Protein AF-A0A165MJV9-F1 (afdb_monomer)

Radius of gyration: 18.95 Å; Cα contacts (8 Å, |Δi|>4): 229; chains: 1; bounding box: 48×36×50 Å

pLDDT: mean 90.48, std 9.68, range [48.72, 97.5]

Secondary structure (DSSP, 8-state):
---GGGG-TTTS-GGGB--HHHHHHHHHHHHTTTT---HHHHHHHHHHHHHHHTT-EEPGGGSTT---TTTTS-B-GGG-GGGPPPSSTTEEEEE-TTS-EEEEEEEESSTTTTTHHHHHHHHTSHHHHT-TT--PPP--EEE--SS--SEEEEEEE--S-SSSS-----

Organism: NCBI:txid1314781

Foldseek 3Di:
DAQPCQPVCVLFPPVQFDDPVQLVVVVVCVVVCVQPADPLLQVQLVCQVVCVVVQWHFFLLSHPPRDQSCVNHRGHSVQPPSSDYDPDSQWGWTAGPVRFIKIKGKQFQDPVRVCVVVVLCVCQDPVNVPPPVRPDFHFDDKDADPPRNGTIITITGDPDDPDPHPPPGD

Structure (mmCIF, N/CA/C/O backbone):
data_AF-A0A165MJV9-F1
#
_entry.id   AF-A0A165MJV9-F1
#
loop_
_atom_site.group_PDB
_atom_site.id
_atom_site.type_symbol
_atom_site.label_atom_id
_atom_site.label_alt_id
_atom_site.label_comp_id
_atom_site.label_asym_id
_atom_site.label_entity_id
_atom_site.label_seq_id
_atom_site.pdbx_PDB_ins_code
_atom_site.Cartn_x
_atom_site.Cartn_y
_atom_site.Cartn_z
_atom_site.occupancy
_atom_site.B_iso_or_equiv
_atom_site.auth_seq_id
_atom_site.auth_comp_id
_atom_site.auth_asym_id
_atom_site.auth_atom_id
_atom_site.pdbx_PDB_model_num
ATOM 1 N N . MET A 1 1 ? -26.723 3.716 10.688 1.00 56.88 1 MET A N 1
ATOM 2 C CA . MET A 1 1 ? -26.867 2.252 10.503 1.00 56.88 1 MET A CA 1
ATOM 3 C C . MET A 1 1 ? -25.895 1.565 11.444 1.00 56.88 1 MET A C 1
ATOM 5 O O . MET A 1 1 ? -24.805 2.092 11.619 1.00 56.88 1 MET A O 1
ATOM 9 N N . ALA A 1 2 ? -26.281 0.454 12.075 1.00 77.75 2 ALA A N 1
ATOM 10 C CA . ALA A 1 2 ? -25.365 -0.312 12.922 1.00 77.75 2 ALA A CA 1
ATOM 11 C C . ALA A 1 2 ? -24.244 -0.936 12.067 1.00 77.75 2 ALA A C 1
ATOM 13 O O . ALA A 1 2 ? -24.510 -1.390 10.952 1.00 77.75 2 ALA A O 1
ATOM 14 N N . ASN A 1 3 ? -23.002 -0.940 12.562 1.00 86.38 3 ASN A N 1
ATOM 15 C CA . ASN A 1 3 ? -21.867 -1.521 11.843 1.00 86.38 3 ASN A CA 1
ATOM 16 C C . ASN A 1 3 ? -22.031 -3.049 11.762 1.00 86.38 3 ASN A C 1
ATOM 18 O O . ASN A 1 3 ? -22.128 -3.729 12.784 1.00 86.38 3 ASN A O 1
ATOM 22 N N . SER A 1 4 ? -22.051 -3.601 10.546 1.00 88.25 4 SER A N 1
ATOM 23 C CA . SER A 1 4 ? -22.315 -5.028 10.308 1.00 88.25 4 SER A CA 1
ATOM 24 C C . SER A 1 4 ? -21.280 -5.963 10.944 1.00 88.25 4 SER A C 1
ATOM 26 O O . SER A 1 4 ? -21.593 -7.120 11.221 1.00 88.25 4 SER A O 1
ATOM 28 N N . ARG A 1 5 ? -20.063 -5.473 11.223 1.00 90.25 5 ARG A N 1
ATOM 29 C CA . ARG A 1 5 ? -18.987 -6.255 11.854 1.00 90.25 5 ARG A CA 1
ATOM 30 C C . ARG A 1 5 ? -19.238 -6.531 13.335 1.00 90.25 5 ARG A C 1
ATOM 32 O O . ARG A 1 5 ? -18.675 -7.489 13.868 1.00 90.25 5 ARG A O 1
ATOM 39 N N . GLN A 1 6 ? -20.114 -5.760 13.990 1.00 92.38 6 GLN A N 1
ATOM 40 C CA . GLN A 1 6 ? -20.368 -5.900 15.425 1.00 92.38 6 GLN A CA 1
ATOM 41 C C . GLN A 1 6 ? -20.801 -7.320 15.810 1.00 92.38 6 GLN A C 1
ATOM 43 O O . GLN A 1 6 ? -20.446 -7.790 16.883 1.00 92.38 6 GLN A O 1
ATOM 48 N N . HIS A 1 7 ? -21.488 -8.044 14.926 1.00 93.19 7 HIS A N 1
ATOM 49 C CA . HIS A 1 7 ? -21.947 -9.410 15.197 1.00 93.19 7 HIS A CA 1
ATOM 50 C C . HIS A 1 7 ? -21.118 -10.504 14.501 1.00 93.19 7 HIS A C 1
ATOM 52 O O . HIS A 1 7 ? -21.441 -11.686 14.621 1.00 93.19 7 HIS A O 1
ATOM 58 N N . ASP A 1 8 ? -20.025 -10.153 13.813 1.00 92.44 8 ASP A N 1
ATOM 59 C CA . ASP A 1 8 ? -19.134 -11.119 13.161 1.00 92.44 8 ASP A CA 1
ATOM 60 C C . ASP A 1 8 ? -18.144 -11.732 14.168 1.00 92.44 8 ASP A C 1
ATOM 62 O O . ASP A 1 8 ? -16.950 -11.429 14.190 1.00 92.44 8 ASP A O 1
ATOM 66 N N . TYR A 1 9 ? -18.647 -12.607 15.040 1.00 92.88 9 TYR A N 1
ATOM 67 C CA . TYR A 1 9 ? -17.827 -13.334 16.019 1.00 92.88 9 TYR A CA 1
ATOM 68 C C . TYR A 1 9 ? -16.973 -14.445 15.405 1.00 92.88 9 TYR A C 1
ATOM 70 O O . TYR A 1 9 ? -16.063 -14.950 16.062 1.00 92.88 9 TYR A O 1
ATOM 78 N N . ARG A 1 10 ? -17.250 -14.835 14.154 1.00 91.88 10 ARG A N 1
ATOM 79 C CA . ARG A 1 10 ? -16.417 -15.800 13.430 1.00 91.88 10 ARG A CA 1
ATOM 80 C C . ARG A 1 10 ? -15.091 -15.160 13.042 1.00 91.88 10 ARG A C 1
ATOM 82 O O . ARG A 1 10 ? -14.052 -15.804 13.158 1.00 91.88 10 ARG A O 1
ATOM 89 N N . ARG A 1 11 ? -15.135 -13.914 12.571 1.00 87.75 11 ARG A N 1
ATOM 90 C CA . ARG A 1 11 ? -13.943 -13.153 12.203 1.00 87.75 11 ARG A CA 1
ATOM 91 C C . ARG A 1 11 ? -13.304 -12.448 13.393 1.00 87.75 11 ARG A C 1
ATOM 93 O O . ARG A 1 11 ? -12.083 -12.457 13.497 1.00 87.75 11 ARG A O 1
ATOM 100 N N . TYR A 1 12 ? -14.124 -11.880 14.272 1.00 91.56 12 TYR A N 1
ATOM 101 C CA . TYR A 1 12 ? -13.703 -11.112 15.441 1.00 91.56 12 TYR A CA 1
ATOM 102 C C . TYR A 1 12 ? -14.254 -11.772 16.713 1.00 91.56 12 TYR A C 1
ATOM 104 O O . TYR A 1 12 ? -15.288 -11.346 17.241 1.00 91.56 12 TYR A O 1
ATOM 112 N N . PRO A 1 13 ? -13.634 -12.871 17.178 1.00 94.19 13 PRO A N 1
ATOM 113 C CA . PRO A 1 13 ? -14.055 -13.593 18.377 1.00 94.19 13 PRO A CA 1
ATOM 114 C C . PRO A 1 13 ? -13.988 -12.723 19.638 1.00 94.19 13 PRO A C 1
ATOM 116 O O . PRO A 1 13 ? -13.369 -11.664 19.658 1.00 94.19 13 PRO A O 1
ATOM 119 N N . LYS A 1 14 ? -14.608 -13.196 20.726 1.00 95.12 14 LYS A N 1
ATOM 120 C CA . LYS A 1 14 ? -14.764 -12.431 21.978 1.00 95.12 14 LYS A CA 1
ATOM 121 C C . LYS A 1 14 ? -13.458 -11.872 22.556 1.00 95.12 14 LYS A C 1
ATOM 123 O O . LYS A 1 14 ? -13.486 -10.805 23.143 1.00 95.12 14 LYS A O 1
ATOM 128 N N . TRP A 1 15 ? -12.334 -12.566 22.387 1.00 94.50 15 TRP A N 1
ATOM 129 C CA . TRP A 1 15 ? -11.036 -12.122 22.907 1.00 94.50 15 TRP A CA 1
ATOM 130 C C . TRP A 1 15 ? -10.426 -10.943 22.130 1.00 94.50 15 TRP A C 1
ATOM 132 O O . TRP A 1 15 ? -9.499 -10.317 22.625 1.00 94.50 15 TRP A O 1
ATOM 142 N N . MET A 1 16 ? -10.940 -10.627 20.935 1.00 94.75 16 MET A N 1
ATOM 143 C CA . MET A 1 16 ? -10.549 -9.446 20.155 1.00 94.75 16 MET A CA 1
ATOM 144 C C . MET A 1 16 ? -11.370 -8.197 20.507 1.00 94.75 16 MET A C 1
ATOM 146 O O . MET A 1 16 ? -11.240 -7.173 19.838 1.00 94.75 16 MET A O 1
ATOM 150 N N . ARG A 1 17 ? -12.272 -8.286 21.489 1.00 95.75 17 ARG A N 1
ATOM 151 C CA . ARG A 1 17 ? -13.251 -7.243 21.805 1.00 95.75 17 ARG A CA 1
ATOM 152 C C . ARG A 1 17 ? -13.008 -6.668 23.194 1.00 95.75 17 ARG A C 1
ATOM 154 O O . ARG A 1 17 ? -12.520 -7.373 24.074 1.00 95.75 17 ARG A O 1
ATOM 161 N N . GLY A 1 18 ? -13.333 -5.392 23.357 1.00 95.62 18 GLY A N 1
ATOM 162 C CA . GLY A 1 18 ? -13.119 -4.633 24.587 1.00 95.62 18 GLY A CA 1
ATOM 163 C C . GLY A 1 18 ? -14.377 -4.478 25.425 1.00 95.62 18 GLY A C 1
ATOM 164 O O . GLY A 1 18 ? -15.499 -4.690 24.959 1.00 95.62 18 GLY A O 1
ATOM 165 N N . ILE A 1 19 ? -14.186 -4.071 26.676 1.00 96.25 19 ILE A N 1
ATOM 166 C CA . ILE A 1 19 ? -15.284 -3.576 27.509 1.00 96.25 19 ILE A CA 1
ATOM 167 C C . ILE A 1 19 ? -15.627 -2.130 27.126 1.00 96.25 19 ILE A C 1
ATOM 169 O O . ILE A 1 19 ? -14.898 -1.474 26.389 1.00 96.25 19 ILE A O 1
ATOM 173 N N . GLN A 1 20 ? -16.724 -1.590 27.662 1.00 94.56 20 GLN A N 1
ATOM 174 C CA . GLN A 1 20 ? -17.187 -0.233 27.336 1.00 94.56 20 GLN A CA 1
ATOM 175 C C . GLN A 1 20 ? -16.119 0.855 27.555 1.00 94.56 20 GLN A C 1
ATOM 177 O O . GLN A 1 20 ? -16.061 1.812 26.787 1.00 94.56 20 GLN A O 1
ATOM 182 N N . ALA A 1 21 ? -15.269 0.703 28.576 1.00 96.31 21 ALA A N 1
ATOM 183 C CA . ALA A 1 21 ? -14.161 1.621 28.829 1.00 96.31 21 ALA A 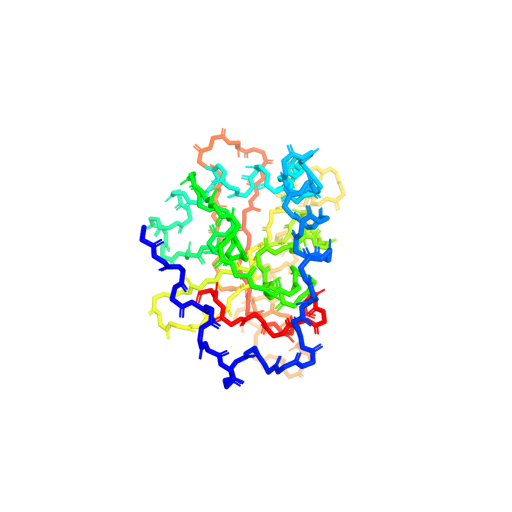CA 1
ATOM 184 C C . ALA A 1 21 ? -13.103 1.582 27.711 1.00 96.31 21 ALA A C 1
ATOM 186 O O . ALA A 1 21 ? -12.650 2.638 27.279 1.00 96.31 21 ALA A O 1
ATOM 187 N N . ASP A 1 22 ? -12.768 0.390 27.204 1.00 96.81 22 ASP A N 1
ATOM 188 C CA . ASP A 1 22 ? -11.825 0.230 26.091 1.00 96.81 22 ASP A CA 1
ATOM 189 C C . ASP A 1 22 ? -12.389 0.853 24.811 1.00 96.81 22 ASP A C 1
ATOM 191 O O . ASP A 1 22 ? -11.696 1.594 24.123 1.00 96.81 22 ASP A O 1
ATOM 195 N N . VAL A 1 23 ? -13.675 0.613 24.522 1.00 96.31 23 VAL A N 1
ATOM 196 C CA . VAL A 1 23 ? -14.349 1.180 23.343 1.00 96.31 23 VAL A CA 1
ATOM 197 C C . VAL A 1 23 ? -14.341 2.705 23.389 1.00 96.31 23 VAL A C 1
ATOM 199 O O . VAL A 1 23 ? -13.999 3.345 22.398 1.00 96.31 23 VAL A O 1
ATOM 202 N N . ALA A 1 24 ? -14.655 3.296 24.546 1.00 95.88 24 ALA A N 1
ATOM 203 C CA . ALA A 1 24 ? -14.612 4.744 24.720 1.00 95.88 24 ALA A CA 1
ATOM 204 C C . ALA A 1 24 ? -13.196 5.313 24.521 1.00 95.88 24 ALA A C 1
ATOM 206 O O . ALA A 1 24 ? -13.053 6.386 23.932 1.00 95.88 24 ALA A O 1
ATOM 207 N N . ALA A 1 25 ? -12.161 4.593 24.970 1.00 96.56 25 ALA A N 1
ATOM 208 C CA . ALA A 1 25 ? -10.769 4.969 24.739 1.00 96.56 25 ALA A CA 1
ATOM 209 C C . ALA A 1 25 ? -10.409 4.909 23.246 1.00 96.56 25 ALA A C 1
ATOM 211 O O . ALA A 1 25 ? -9.920 5.893 22.704 1.00 96.56 25 ALA A O 1
ATOM 212 N N . TRP A 1 26 ? -10.745 3.824 22.541 1.00 96.62 26 TRP A N 1
ATOM 213 C CA . TRP A 1 26 ? -10.470 3.695 21.103 1.00 96.62 26 TRP A CA 1
ATOM 214 C C . TRP A 1 26 ? -11.213 4.727 20.255 1.00 96.62 26 TRP A C 1
ATOM 216 O O . TRP A 1 26 ? -10.680 5.224 19.261 1.00 96.62 26 TRP A O 1
ATOM 226 N N . GLU A 1 27 ? -12.448 5.070 20.625 1.00 95.00 27 GLU A N 1
ATOM 227 C CA . GLU A 1 27 ? -13.187 6.163 19.991 1.00 95.00 27 GLU A CA 1
ATOM 228 C C . GLU A 1 27 ? -12.501 7.512 20.213 1.00 95.00 27 GLU A C 1
ATOM 230 O O . GLU A 1 27 ? -12.471 8.337 19.298 1.00 95.00 27 GLU A O 1
ATOM 235 N N . GLN A 1 28 ? -11.950 7.738 21.407 1.00 96.06 28 GLN A N 1
ATOM 236 C CA . GLN A 1 28 ? -11.196 8.946 21.711 1.00 96.06 28 GLN A CA 1
ATOM 237 C C . GLN A 1 28 ? -9.889 9.002 20.913 1.00 96.06 28 GLN A C 1
ATOM 239 O O . GLN A 1 28 ? -9.683 9.979 20.203 1.00 96.06 28 GLN A O 1
ATOM 244 N N . ASP A 1 29 ? -9.098 7.927 20.897 1.00 96.25 29 ASP A N 1
ATOM 245 C CA . ASP A 1 29 ? -7.880 7.809 20.080 1.00 96.25 29 ASP A CA 1
ATOM 246 C C . ASP A 1 29 ? -8.171 8.060 18.590 1.00 96.25 29 ASP A C 1
ATOM 248 O O . ASP A 1 29 ? -7.419 8.728 17.878 1.00 96.25 29 ASP A O 1
ATOM 252 N N . THR A 1 30 ? -9.312 7.558 18.109 1.00 94.31 30 THR A N 1
ATOM 253 C CA . THR A 1 30 ? -9.773 7.792 16.735 1.00 94.31 30 THR A CA 1
ATOM 254 C C . THR A 1 30 ? -10.078 9.270 16.484 1.00 94.31 30 THR A C 1
ATOM 256 O O . THR A 1 30 ? -9.692 9.793 15.438 1.00 94.31 30 THR A O 1
ATOM 259 N N . ARG A 1 31 ? -10.739 9.958 17.426 1.00 94.69 31 ARG A N 1
ATOM 260 C CA . ARG A 1 31 ? -10.997 11.408 17.342 1.00 94.69 31 ARG A CA 1
ATOM 261 C C . ARG A 1 31 ? -9.714 12.231 17.415 1.00 94.69 31 ARG A C 1
ATOM 263 O O . ARG A 1 31 ? -9.617 13.240 16.724 1.00 94.69 31 ARG A O 1
ATOM 270 N N . ASP A 1 32 ? -8.743 11.772 18.195 1.00 96.19 32 ASP A N 1
ATOM 271 C CA . ASP A 1 32 ? -7.450 12.432 18.383 1.00 96.19 32 ASP A CA 1
ATOM 272 C C . ASP A 1 32 ? -6.481 12.180 17.214 1.00 96.19 32 ASP A C 1
ATOM 274 O O . ASP A 1 32 ? -5.389 12.743 17.171 1.00 96.19 32 ASP A O 1
ATOM 278 N N . GLY A 1 33 ? -6.888 11.375 16.226 1.00 92.75 33 GLY A N 1
ATOM 279 C CA . GLY A 1 33 ? -6.133 11.157 14.996 1.00 92.75 33 GLY A CA 1
ATOM 280 C C . GLY A 1 33 ? -5.026 10.111 15.112 1.00 92.75 33 GLY A C 1
ATOM 281 O O . GLY A 1 33 ? -4.207 10.019 14.202 1.00 92.75 33 GLY A O 1
ATOM 282 N N . VAL A 1 34 ? -5.023 9.281 16.163 1.00 93.38 34 VAL A N 1
ATOM 283 C CA . VAL A 1 34 ? -4.035 8.198 16.367 1.00 93.38 34 VAL A CA 1
ATOM 284 C C . VAL A 1 34 ? -3.957 7.256 15.161 1.00 93.38 34 VAL A C 1
ATOM 286 O O . VAL A 1 34 ? -2.889 6.758 14.823 1.00 93.38 34 VAL A O 1
ATOM 289 N N . TYR A 1 35 ? -5.087 7.043 14.484 1.00 92.25 35 TYR A N 1
ATOM 290 C CA . TYR A 1 35 ? -5.196 6.188 13.298 1.00 92.25 35 TYR A CA 1
ATOM 291 C C . TYR A 1 35 ? -5.242 6.967 11.979 1.00 92.25 35 TYR A C 1
ATOM 293 O O . TYR A 1 35 ? -5.587 6.388 10.942 1.00 92.25 35 TYR A O 1
ATOM 301 N N . GLY A 1 36 ? -4.945 8.269 12.014 1.00 92.00 36 GLY A N 1
ATOM 302 C CA . GLY A 1 36 ? -4.852 9.115 10.829 1.00 92.00 36 GLY A CA 1
ATOM 303 C C . GLY A 1 36 ? -3.796 8.608 9.847 1.00 92.00 36 GLY A C 1
ATOM 304 O O . GLY A 1 36 ? -2.926 7.821 10.211 1.00 92.00 36 GLY A O 1
ATOM 305 N N . LEU A 1 37 ? -3.911 9.027 8.587 1.00 93.38 37 LEU A N 1
ATOM 306 C CA . LEU A 1 37 ? -2.909 8.716 7.570 1.00 93.38 37 LEU A CA 1
ATOM 307 C C . LEU A 1 37 ? -1.686 9.617 7.768 1.00 93.38 37 LEU A C 1
ATOM 309 O O . LEU A 1 37 ? -1.849 10.835 7.881 1.00 93.38 37 LEU A O 1
ATOM 313 N N . ASP A 1 38 ? -0.492 9.033 7.775 1.00 91.81 38 ASP A N 1
ATOM 314 C CA . ASP A 1 38 ? 0.759 9.793 7.685 1.00 91.81 38 ASP A CA 1
ATOM 315 C C . ASP A 1 38 ? 1.004 10.331 6.255 1.00 91.81 38 ASP A C 1
ATOM 317 O O . ASP A 1 38 ? 0.180 10.162 5.349 1.00 91.81 38 ASP A O 1
ATOM 321 N N . SER A 1 39 ? 2.114 11.045 6.044 1.00 93.31 39 SER A N 1
ATOM 322 C CA . SER A 1 39 ? 2.454 11.650 4.747 1.00 93.31 39 SER A CA 1
ATOM 323 C C . SER A 1 39 ? 2.578 10.629 3.616 1.00 93.31 39 SER A C 1
ATOM 325 O O . SER A 1 39 ? 2.197 10.900 2.475 1.00 93.31 39 SER A O 1
ATOM 327 N N . GLU A 1 40 ? 3.098 9.452 3.921 1.00 91.75 40 GLU A N 1
ATOM 328 C CA . GLU A 1 40 ? 3.376 8.392 2.972 1.00 91.75 40 GLU A CA 1
ATOM 329 C C . GLU A 1 40 ? 2.099 7.606 2.648 1.00 91.75 40 GLU A C 1
ATOM 331 O O . GLU A 1 40 ? 1.837 7.269 1.494 1.00 91.75 40 GLU A O 1
ATOM 336 N N . GLU A 1 41 ? 1.222 7.411 3.627 1.00 93.88 41 GLU A N 1
ATOM 337 C CA . GLU A 1 41 ? -0.129 6.901 3.422 1.00 93.88 41 GLU A CA 1
ATOM 338 C C . GLU A 1 41 ? -1.008 7.868 2.617 1.00 93.88 41 GLU A C 1
ATOM 340 O O . GLU A 1 41 ? -1.810 7.429 1.787 1.00 93.88 41 GLU A O 1
ATOM 345 N N . ILE A 1 42 ? -0.846 9.180 2.821 1.00 94.75 42 ILE A N 1
ATOM 346 C CA . ILE A 1 42 ? -1.511 10.216 2.020 1.00 94.75 42 ILE A CA 1
ATOM 347 C C . ILE A 1 42 ? -1.084 10.121 0.552 1.00 94.75 42 ILE A C 1
ATOM 349 O O . ILE A 1 42 ? -1.950 10.158 -0.324 1.00 94.75 42 ILE A O 1
ATOM 353 N N . PHE A 1 43 ? 0.211 9.929 0.279 1.00 94.69 43 PHE A N 1
ATOM 354 C CA . PHE A 1 43 ? 0.721 9.724 -1.080 1.00 94.69 43 PHE A CA 1
ATOM 355 C C . PHE A 1 43 ? 0.002 8.564 -1.787 1.00 94.69 43 PHE A C 1
ATOM 357 O O . PHE A 1 43 ? -0.495 8.723 -2.905 1.00 94.69 43 PHE A O 1
ATOM 364 N N . TRP A 1 44 ? -0.144 7.417 -1.119 1.00 95.50 44 TRP A N 1
ATOM 365 C CA . TRP A 1 44 ? -0.849 6.268 -1.693 1.00 95.50 44 TRP A CA 1
ATOM 366 C C . TRP A 1 44 ? -2.360 6.471 -1.818 1.00 95.50 44 TRP A C 1
ATOM 368 O O . TRP A 1 44 ? -2.948 6.047 -2.815 1.00 95.50 44 TRP A O 1
ATOM 378 N N . ARG A 1 45 ? -2.996 7.137 -0.847 1.00 95.75 45 ARG A N 1
ATOM 379 C CA . ARG A 1 45 ? -4.420 7.496 -0.923 1.00 95.75 45 ARG A CA 1
ATOM 380 C C . ARG A 1 45 ? -4.709 8.340 -2.159 1.00 95.75 45 ARG A C 1
ATOM 382 O O . ARG A 1 45 ? -5.665 8.064 -2.881 1.00 95.75 45 ARG A O 1
ATOM 389 N N . ASP A 1 46 ? -3.886 9.351 -2.409 1.00 95.56 46 ASP A N 1
ATOM 390 C CA . ASP A 1 46 ? -4.092 10.283 -3.521 1.00 95.56 46 ASP A CA 1
ATOM 391 C C . ASP A 1 46 ? -3.840 9.617 -4.883 1.00 95.56 46 ASP A C 1
ATOM 393 O O . ASP A 1 46 ? -4.435 10.003 -5.890 1.00 95.56 46 ASP A O 1
ATOM 397 N N . LEU A 1 47 ? -3.040 8.548 -4.907 1.00 95.31 47 LEU A N 1
ATOM 398 C CA . LEU A 1 47 ? -2.826 7.696 -6.077 1.00 95.31 47 LEU A CA 1
ATOM 399 C C . LEU A 1 47 ? -3.901 6.631 -6.294 1.00 95.31 47 LEU A C 1
ATOM 401 O O . LEU A 1 47 ? -3.970 6.065 -7.387 1.00 95.31 4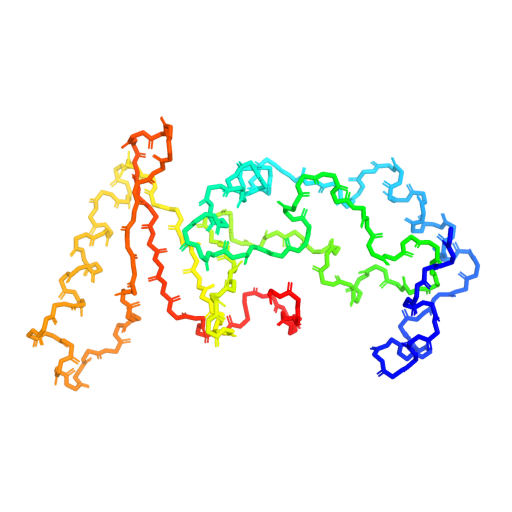7 LEU A O 1
ATOM 405 N N . HIS A 1 48 ? -4.741 6.345 -5.298 1.00 95.44 48 HIS A N 1
ATOM 406 C CA . HIS A 1 48 ? -5.712 5.257 -5.382 1.00 95.44 48 HIS A CA 1
ATOM 407 C C . HIS A 1 48 ? -6.622 5.333 -6.623 1.00 95.44 48 HIS A C 1
ATOM 409 O O . HIS A 1 48 ? -6.769 4.299 -7.273 1.00 95.44 48 HIS A O 1
ATOM 415 N N . PRO A 1 49 ? -7.188 6.493 -7.028 1.00 95.44 49 PRO A N 1
ATOM 416 C CA . PRO A 1 49 ? -8.007 6.569 -8.241 1.00 95.44 49 PRO A CA 1
ATOM 417 C C . PRO A 1 49 ? -7.248 6.154 -9.509 1.00 95.44 49 PRO A C 1
ATOM 419 O O . PRO A 1 49 ? -7.749 5.352 -10.292 1.00 95.44 49 PRO A O 1
ATOM 422 N N . PHE A 1 50 ? -6.009 6.628 -9.670 1.00 96.00 50 PHE A N 1
ATOM 423 C CA . PHE A 1 50 ? -5.153 6.282 -10.807 1.00 96.00 50 PHE A CA 1
ATOM 424 C C . PHE A 1 50 ? -4.787 4.792 -10.820 1.00 96.00 50 PHE A C 1
ATOM 426 O O . PHE A 1 50 ? -4.836 4.137 -11.860 1.00 96.00 50 PHE A O 1
ATOM 433 N N . LEU A 1 51 ? -4.436 4.233 -9.660 1.00 96.25 51 LEU A N 1
ATOM 434 C CA . LEU A 1 51 ? -4.127 2.809 -9.541 1.00 96.25 51 LEU A CA 1
ATOM 435 C C . LEU A 1 51 ? -5.360 1.946 -9.833 1.00 96.25 51 LEU A C 1
ATOM 437 O O . LEU A 1 51 ? -5.245 0.937 -10.530 1.00 96.25 51 LEU A O 1
ATOM 441 N N . LEU A 1 52 ? -6.540 2.378 -9.385 1.00 95.25 52 LEU A N 1
ATOM 442 C CA . LEU A 1 52 ? -7.798 1.686 -9.637 1.00 95.25 52 LEU A CA 1
ATOM 443 C C . LEU A 1 52 ? -8.135 1.643 -11.135 1.00 95.25 52 LEU A C 1
ATOM 445 O O . LEU A 1 52 ? -8.521 0.585 -11.625 1.00 95.25 52 LEU A O 1
ATOM 449 N N . GLU A 1 53 ? -7.931 2.741 -11.871 1.00 95.56 53 GLU A N 1
ATOM 450 C CA . GLU A 1 53 ? -8.086 2.788 -13.337 1.00 95.56 53 GLU A CA 1
ATOM 451 C C . GLU A 1 53 ? -7.128 1.835 -14.067 1.00 95.56 53 GLU A C 1
ATOM 453 O O . GLU A 1 53 ? -7.454 1.3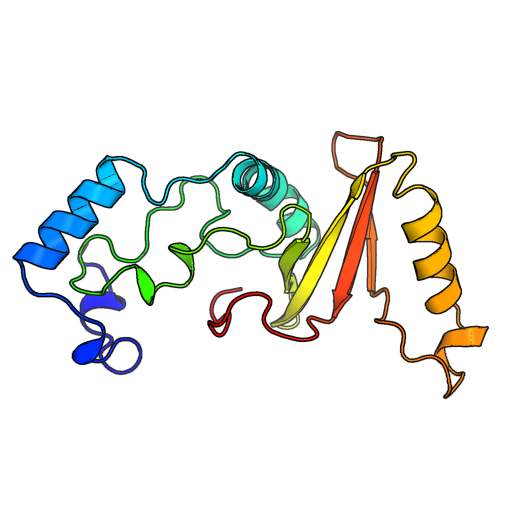12 -15.131 1.00 95.56 53 GLU A O 1
ATOM 458 N 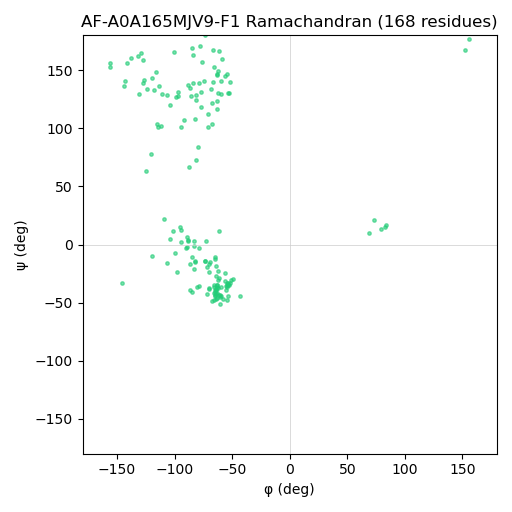N . ARG A 1 54 ? -5.960 1.560 -13.478 1.00 95.38 54 ARG A N 1
ATOM 459 C CA . ARG A 1 54 ? -4.989 0.575 -13.978 1.00 95.38 54 ARG A CA 1
ATOM 460 C C . ARG A 1 54 ? -5.296 -0.866 -13.557 1.00 95.38 54 ARG A C 1
ATOM 462 O O . ARG A 1 54 ? -4.517 -1.766 -13.865 1.00 95.38 54 ARG A O 1
ATOM 469 N N . GLY A 1 55 ? -6.403 -1.097 -12.851 1.00 95.69 55 GLY A N 1
ATOM 470 C CA . GLY A 1 55 ? -6.800 -2.418 -12.364 1.00 95.69 55 GLY A CA 1
ATOM 471 C C . GLY A 1 55 ? -6.136 -2.829 -11.046 1.00 95.69 55 GLY A C 1
ATOM 472 O O . GLY A 1 55 ? -6.163 -4.011 -10.705 1.00 95.69 55 GLY A O 1
ATOM 473 N N . TYR A 1 56 ? -5.554 -1.883 -10.301 1.00 95.50 56 TYR A N 1
ATOM 474 C CA . TYR A 1 56 ? -4.939 -2.101 -8.990 1.00 95.50 56 TYR A CA 1
ATOM 475 C C . TYR A 1 56 ? -5.750 -1.422 -7.883 1.00 95.50 56 TYR A C 1
ATOM 477 O O . TYR A 1 56 ? -5.662 -0.217 -7.655 1.00 95.50 56 TYR A O 1
ATOM 485 N N . ARG A 1 57 ? -6.536 -2.207 -7.152 1.00 94.31 57 ARG A N 1
ATOM 486 C CA . ARG A 1 57 ? -7.316 -1.723 -6.009 1.00 94.31 57 ARG A CA 1
ATOM 487 C C . ARG A 1 57 ? -6.459 -1.740 -4.747 1.00 94.31 57 ARG A C 1
ATOM 489 O O . ARG A 1 57 ? -5.885 -2.777 -4.434 1.00 94.31 57 ARG A O 1
ATOM 496 N N . LEU A 1 58 ? -6.383 -0.624 -4.026 1.00 92.69 58 LEU A N 1
ATOM 497 C CA . LEU A 1 58 ? -5.701 -0.569 -2.729 1.00 92.69 58 LEU A CA 1
ATOM 498 C C . LEU A 1 58 ? -6.637 -1.002 -1.591 1.00 92.69 58 LEU A C 1
ATOM 500 O O . LEU A 1 58 ? -7.856 -1.095 -1.766 1.00 92.69 58 LEU A O 1
ATOM 504 N N . ARG A 1 59 ? -6.072 -1.209 -0.394 1.00 89.31 59 ARG A N 1
ATOM 505 C CA . ARG A 1 59 ? -6.856 -1.417 0.832 1.00 89.31 59 ARG A CA 1
ATOM 506 C C . ARG A 1 59 ? -7.861 -0.272 1.051 1.00 89.31 59 ARG A C 1
ATOM 508 O O . ARG A 1 59 ? -7.531 0.886 0.782 1.00 89.31 59 ARG A O 1
ATOM 515 N N . PRO A 1 60 ? -9.045 -0.541 1.640 1.00 88.62 60 PRO A N 1
ATOM 516 C CA . PRO A 1 60 ? -10.059 0.482 1.909 1.00 88.62 60 PRO A CA 1
ATOM 517 C C . PRO A 1 60 ? -9.550 1.728 2.651 1.00 88.62 60 PRO A 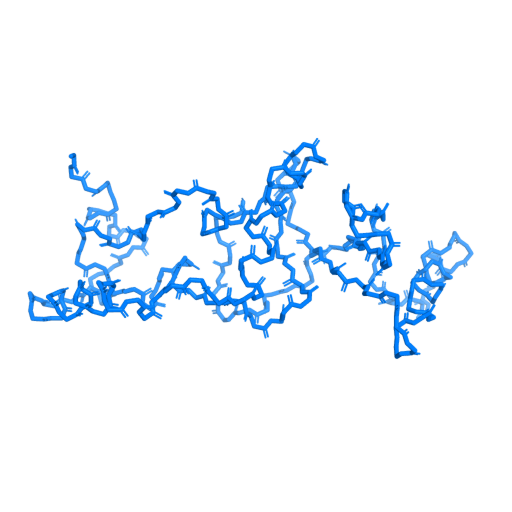C 1
ATOM 519 O O . PRO A 1 60 ? -10.059 2.814 2.392 1.00 88.62 60 PRO A O 1
ATOM 522 N N . ARG A 1 61 ? -8.528 1.589 3.514 1.00 91.81 61 ARG A N 1
ATOM 523 C CA . ARG A 1 61 ? -7.861 2.690 4.241 1.00 91.81 61 ARG A CA 1
ATOM 524 C C . ARG A 1 61 ? -7.375 3.819 3.324 1.00 91.81 61 ARG A C 1
ATOM 526 O O . ARG A 1 61 ? -7.447 4.984 3.696 1.00 91.81 61 ARG A O 1
ATOM 533 N N . TYR A 1 62 ? -6.938 3.479 2.111 1.00 92.75 62 TYR A N 1
ATOM 534 C CA . TYR A 1 62 ? -6.401 4.426 1.128 1.00 92.75 62 TYR A CA 1
ATOM 535 C C . TYR A 1 62 ? -7.461 4.923 0.141 1.00 92.75 62 TYR A C 1
ATOM 537 O O . TYR A 1 62 ? -7.141 5.536 -0.872 1.00 92.75 62 TYR A O 1
ATOM 545 N N . THR A 1 63 ? -8.745 4.681 0.414 1.00 89.88 63 THR A N 1
ATOM 546 C CA . THR A 1 63 ? -9.833 5.257 -0.382 1.00 89.88 63 THR A CA 1
ATOM 547 C C . THR A 1 63 ? -10.204 6.644 0.155 1.00 89.88 63 THR A C 1
ATOM 549 O O . THR A 1 63 ? -10.365 6.802 1.369 1.00 89.88 63 THR A O 1
ATOM 552 N N . PRO A 1 64 ? -10.391 7.662 -0.709 1.00 85.88 64 PRO A N 1
ATOM 553 C CA . PRO A 1 64 ? -10.918 8.955 -0.281 1.00 85.88 64 PRO A CA 1
ATOM 554 C C . PRO A 1 64 ? -12.235 8.807 0.496 1.00 85.88 64 PRO A C 1
ATOM 556 O O . PRO A 1 64 ? -13.153 8.120 0.051 1.00 85.88 64 PRO A O 1
ATOM 559 N N . GLY A 1 65 ? -12.327 9.445 1.665 1.00 86.56 65 GLY A N 1
ATOM 560 C CA . GLY A 1 65 ? -13.499 9.344 2.544 1.00 86.56 65 GLY A CA 1
ATOM 561 C C . GLY A 1 65 ? -13.567 8.070 3.397 1.00 86.56 65 GLY A C 1
ATOM 562 O O . GLY A 1 65 ? -14.620 7.789 3.971 1.00 86.56 65 GLY A O 1
ATOM 563 N N . TRP A 1 66 ? -12.479 7.297 3.494 1.00 91.44 66 TRP A N 1
ATOM 564 C CA . TRP A 1 66 ? -12.393 6.154 4.404 1.00 91.44 66 TRP A CA 1
ATOM 565 C C . TRP A 1 66 ? -12.781 6.530 5.842 1.00 91.44 66 TRP A C 1
ATOM 567 O O . TRP A 1 66 ? -12.442 7.596 6.352 1.00 91.44 66 TRP A O 1
ATOM 577 N N . THR A 1 67 ? -13.509 5.621 6.489 1.00 91.00 67 THR A N 1
ATOM 578 C CA . THR A 1 67 ? -13.892 5.698 7.899 1.00 91.00 67 THR A CA 1
ATOM 579 C C . THR A 1 67 ? -13.406 4.426 8.594 1.00 91.00 67 THR A C 1
ATOM 581 O O . THR A 1 67 ? -13.650 3.340 8.055 1.00 91.00 67 THR A O 1
ATOM 584 N N . PRO A 1 68 ? -12.773 4.526 9.777 1.00 93.12 68 PRO A N 1
ATOM 585 C CA . PRO A 1 68 ? -12.256 3.365 10.485 1.00 93.12 68 PRO A CA 1
ATOM 586 C C . PRO A 1 68 ? -13.291 2.265 10.713 1.00 93.12 68 PRO A C 1
ATOM 588 O O . PRO A 1 68 ? -14.399 2.510 11.198 1.00 93.12 68 PRO A O 1
ATOM 591 N N . SER A 1 69 ? -12.926 1.027 10.377 1.00 92.69 69 SER A N 1
ATOM 592 C CA . SER A 1 69 ? -13.876 -0.088 10.339 1.00 92.69 69 SER A CA 1
ATOM 593 C C . SER A 1 69 ? -14.397 -0.546 11.707 1.00 92.69 69 SER A C 1
ATOM 595 O O . SER A 1 69 ? -15.411 -1.253 11.751 1.00 92.69 69 SER A O 1
ATOM 597 N N . TRP A 1 70 ? -13.747 -0.139 12.803 1.00 93.62 70 TRP A N 1
ATOM 598 C CA . TRP A 1 70 ? -14.154 -0.435 14.183 1.00 93.62 70 TRP A CA 1
ATOM 599 C C . TRP A 1 70 ? -15.188 0.544 14.751 1.00 93.62 70 TRP A C 1
ATOM 601 O O . TRP A 1 70 ? -15.770 0.252 15.795 1.00 93.62 70 TRP A O 1
ATOM 611 N N . ILE A 1 71 ? -15.472 1.672 14.087 1.00 93.25 71 ILE A N 1
ATOM 612 C CA . ILE A 1 71 ? -16.464 2.637 14.585 1.00 93.25 71 ILE A CA 1
ATOM 613 C C . ILE A 1 71 ? -17.840 1.973 14.708 1.00 93.25 71 ILE A C 1
ATOM 615 O O . ILE A 1 71 ? -18.335 1.344 13.768 1.00 93.25 71 ILE A O 1
ATOM 619 N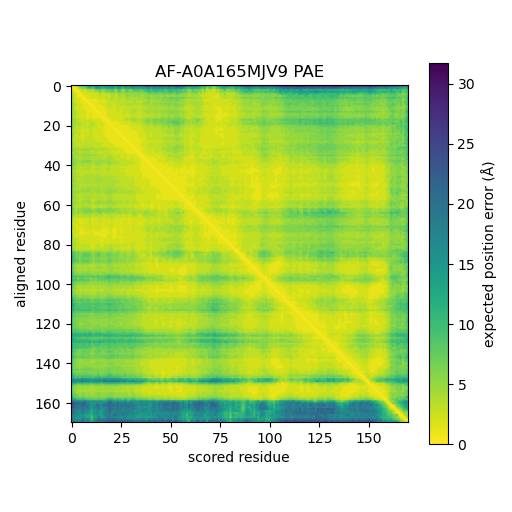 N . GLY A 1 72 ? -18.476 2.123 15.873 1.00 93.31 72 GLY A N 1
ATOM 620 C CA . GLY A 1 72 ? -19.754 1.477 16.180 1.00 93.31 72 GLY A CA 1
ATOM 621 C C . GLY A 1 72 ? -19.638 -0.027 16.446 1.00 93.31 72 GLY A C 1
ATOM 622 O O . GLY A 1 72 ? -20.632 -0.743 16.302 1.00 93.31 72 GLY A O 1
ATOM 623 N N . THR A 1 73 ? -18.441 -0.507 16.794 1.00 95.50 73 THR A N 1
ATOM 624 C CA . THR A 1 73 ? -18.195 -1.878 17.253 1.00 95.50 73 THR A CA 1
ATOM 625 C C . THR A 1 73 ? -17.412 -1.892 18.562 1.00 95.50 73 THR A C 1
ATOM 627 O O . THR A 1 73 ? -16.802 -0.896 18.934 1.00 95.50 73 THR A O 1
ATOM 630 N N . ASP A 1 74 ? -17.392 -3.038 19.236 1.00 96.25 74 ASP A N 1
ATOM 631 C CA . ASP A 1 74 ? -16.527 -3.306 20.391 1.00 96.25 74 ASP A CA 1
ATOM 632 C C . ASP A 1 74 ? -15.217 -4.023 20.006 1.00 96.25 74 ASP A C 1
ATOM 634 O O . ASP A 1 74 ? -14.541 -4.586 20.866 1.00 96.25 74 ASP A O 1
ATOM 638 N N . ILE A 1 75 ? -14.858 -4.041 18.719 1.00 96.19 75 ILE A N 1
ATOM 639 C CA . ILE A 1 75 ? -13.672 -4.736 18.210 1.00 96.19 75 ILE A CA 1
ATOM 640 C C . ILE A 1 75 ? -12.442 -3.856 18.429 1.00 96.19 75 ILE A C 1
ATOM 642 O O . ILE A 1 75 ? -12.421 -2.702 18.005 1.00 96.19 75 ILE A O 1
ATOM 646 N N . ASN A 1 76 ? -11.399 -4.421 19.040 1.00 94.56 76 ASN A N 1
ATOM 647 C CA . ASN A 1 76 ? -10.143 -3.714 19.263 1.00 94.56 76 ASN A CA 1
ATOM 648 C C . ASN A 1 76 ? -9.501 -3.343 17.912 1.00 94.56 76 ASN A C 1
ATOM 650 O O . ASN A 1 76 ? -9.229 -4.251 17.112 1.00 94.56 76 ASN A O 1
ATOM 654 N N . PRO A 1 77 ? -9.210 -2.047 17.667 1.00 93.94 77 PRO A N 1
ATOM 655 C CA . PRO A 1 77 ? -8.610 -1.578 16.423 1.00 93.94 77 PRO A CA 1
ATOM 656 C C . PRO A 1 77 ? -7.347 -2.341 16.035 1.00 93.94 77 PRO A C 1
ATOM 658 O O . PRO A 1 77 ? -7.155 -2.599 14.862 1.00 93.94 77 PRO A O 1
ATOM 661 N N . THR A 1 78 ? -6.541 -2.807 16.995 1.00 90.94 78 THR A N 1
ATOM 662 C CA . THR A 1 78 ? -5.282 -3.542 16.749 1.00 90.94 78 THR A CA 1
ATOM 663 C C . THR A 1 78 ? -5.463 -4.796 15.882 1.00 90.94 78 THR A C 1
ATOM 665 O O . THR A 1 78 ? -4.519 -5.235 15.222 1.00 90.94 78 THR A O 1
ATOM 668 N N . TYR A 1 79 ? -6.664 -5.384 15.861 1.00 90.00 79 TYR A N 1
ATOM 669 C CA . TYR A 1 79 ? -6.990 -6.551 15.032 1.00 90.00 79 TYR A CA 1
ATOM 670 C C . TYR A 1 79 ? -7.633 -6.189 13.685 1.00 90.00 79 TYR A C 1
ATOM 672 O O . TYR A 1 79 ? -8.016 -7.080 12.920 1.00 90.00 79 TYR A O 1
ATOM 680 N N . MET A 1 80 ? -7.782 -4.900 13.389 1.00 88.62 80 MET A N 1
ATOM 681 C CA . MET A 1 80 ? -8.380 -4.399 12.161 1.00 88.62 80 MET A CA 1
ATOM 682 C C . MET A 1 80 ? -7.287 -4.044 11.159 1.00 88.62 80 MET A C 1
ATOM 684 O O . MET A 1 80 ? -6.315 -3.368 11.459 1.00 88.62 80 MET A O 1
ATOM 688 N N . GLU A 1 81 ? -7.444 -4.516 9.928 1.00 86.25 81 GLU A N 1
ATOM 689 C CA . GLU A 1 81 ? -6.451 -4.330 8.864 1.00 86.25 81 GLU A CA 1
ATOM 690 C C . GLU A 1 81 ? -6.229 -2.853 8.504 1.00 86.25 81 GLU A C 1
ATOM 692 O O . GLU A 1 81 ? -5.129 -2.462 8.123 1.00 86.25 81 GLU A O 1
ATOM 697 N N . ASP A 1 82 ? -7.270 -2.032 8.645 1.00 89.62 82 ASP A N 1
ATOM 698 C CA . ASP A 1 82 ? -7.259 -0.600 8.361 1.00 89.62 82 ASP A CA 1
ATOM 699 C C . ASP A 1 82 ? -6.852 0.266 9.565 1.00 89.62 82 ASP A C 1
ATOM 701 O O . ASP A 1 82 ? -6.889 1.491 9.459 1.00 89.62 82 ASP A O 1
ATOM 705 N N . SER A 1 83 ? -6.430 -0.330 10.689 1.00 90.19 83 SER A N 1
ATOM 706 C CA . SER A 1 83 ? -5.798 0.412 11.792 1.00 90.19 83 SER A CA 1
ATOM 707 C C . SER A 1 83 ? -4.291 0.571 11.621 1.00 90.19 83 SER A C 1
ATOM 709 O O . SER A 1 83 ? -3.680 1.357 12.338 1.00 90.19 83 SER A O 1
ATOM 711 N N . HIS A 1 84 ? -3.683 -0.233 10.748 1.00 85.44 84 HIS A N 1
ATOM 712 C CA . HIS A 1 84 ? -2.233 -0.338 10.626 1.00 85.44 84 HIS A CA 1
ATOM 713 C C . HIS A 1 84 ? -1.721 0.534 9.488 1.00 85.44 84 HIS A C 1
ATOM 715 O O . HIS A 1 84 ? -2.178 0.408 8.347 1.00 85.44 84 HIS A O 1
ATOM 721 N N . ALA A 1 85 ? -0.736 1.368 9.817 1.00 82.25 85 ALA A N 1
ATOM 722 C CA . ALA A 1 85 ? 0.008 2.159 8.852 1.00 82.25 85 ALA A CA 1
ATOM 723 C C . ALA A 1 85 ? 0.863 1.275 7.926 1.00 82.25 85 ALA A C 1
ATOM 725 O O . ALA A 1 85 ? 1.067 0.078 8.172 1.00 82.25 85 ALA A O 1
ATOM 726 N N . ILE A 1 86 ? 1.380 1.865 6.849 1.00 84.38 86 ILE A N 1
ATOM 727 C CA . ILE A 1 86 ? 2.360 1.190 5.995 1.00 84.38 86 ILE A CA 1
ATOM 728 C C . ILE A 1 86 ? 3.689 1.002 6.733 1.00 84.38 86 ILE A C 1
ATOM 730 O O . ILE A 1 86 ? 4.213 1.924 7.346 1.00 84.38 86 ILE A O 1
ATOM 734 N N . LEU A 1 87 ? 4.266 -0.201 6.652 1.00 82.50 87 LEU A N 1
ATOM 735 C CA . LEU A 1 87 ? 5.597 -0.466 7.214 1.00 82.50 87 LEU A CA 1
ATOM 736 C C . LEU A 1 87 ? 6.717 0.054 6.302 1.00 82.50 87 LEU A C 1
ATOM 738 O O . LEU A 1 87 ? 7.766 0.484 6.774 1.00 82.50 87 LEU A O 1
ATOM 742 N N . LEU A 1 88 ? 6.504 -0.036 4.988 1.00 87.94 88 LEU A N 1
ATOM 743 C CA . LEU A 1 88 ? 7.457 0.379 3.968 1.00 87.94 88 LEU A CA 1
ATOM 744 C C . LEU A 1 88 ? 6.853 1.545 3.177 1.00 87.94 88 LEU A C 1
ATOM 746 O O . LEU A 1 88 ? 6.022 1.298 2.307 1.00 87.94 88 LEU A O 1
ATOM 750 N N . PRO A 1 89 ? 7.288 2.790 3.425 1.00 88.75 89 PRO A N 1
ATOM 751 C CA . PRO A 1 89 ? 6.801 3.991 2.745 1.00 88.75 89 PRO A CA 1
ATOM 752 C C . PRO A 1 89 ? 6.618 3.871 1.228 1.00 88.75 89 PRO A C 1
ATOM 754 O O . PRO A 1 89 ? 5.605 4.283 0.668 1.00 88.75 89 PRO A O 1
ATOM 757 N N . GLY A 1 90 ? 7.604 3.273 0.558 1.00 91.69 90 GLY A N 1
ATOM 758 C CA . GLY A 1 90 ? 7.640 3.155 -0.896 1.00 91.69 90 GLY A CA 1
ATOM 759 C C . GLY A 1 90 ? 6.942 1.920 -1.460 1.00 91.69 90 GLY A C 1
ATOM 760 O O . GLY A 1 90 ? 7.037 1.719 -2.666 1.00 91.69 90 GLY A O 1
ATOM 761 N N . VAL A 1 91 ? 6.286 1.081 -0.648 1.00 93.00 91 VAL A N 1
ATOM 762 C CA . VAL A 1 91 ? 5.657 -0.169 -1.107 1.00 93.00 91 VAL A CA 1
ATOM 763 C C . VAL A 1 91 ? 4.223 -0.278 -0.602 1.00 93.00 91 VAL A C 1
ATOM 765 O O . VAL A 1 91 ? 3.969 -0.191 0.596 1.00 93.00 91 VAL A O 1
ATOM 768 N N . MET A 1 92 ? 3.297 -0.557 -1.514 1.00 92.50 92 MET A N 1
ATOM 769 C CA . MET A 1 92 ? 1.882 -0.742 -1.222 1.00 92.50 92 MET A CA 1
ATOM 770 C C . MET A 1 92 ? 1.365 -2.062 -1.784 1.00 92.50 92 MET A C 1
ATOM 772 O O . MET A 1 92 ? 1.688 -2.451 -2.906 1.00 92.50 92 MET A O 1
ATOM 776 N N . ASP A 1 93 ? 0.539 -2.754 -1.011 1.00 91.00 93 ASP A N 1
ATOM 777 C CA . ASP A 1 93 ? -0.197 -3.919 -1.476 1.00 91.00 93 ASP A CA 1
ATOM 778 C C . ASP A 1 93 ? -1.431 -3.508 -2.294 1.00 91.00 93 ASP A C 1
ATOM 780 O O . ASP A 1 93 ? -2.145 -2.563 -1.957 1.00 91.00 93 ASP A O 1
ATOM 784 N N . ALA A 1 94 ? -1.691 -4.230 -3.383 1.00 92.44 94 ALA A N 1
ATOM 785 C CA . ALA A 1 94 ? -2.850 -3.993 -4.235 1.00 92.44 94 ALA A CA 1
ATOM 786 C C . ALA A 1 94 ? -3.462 -5.300 -4.747 1.00 92.44 94 ALA A C 1
ATOM 788 O O . ALA A 1 94 ? -2.797 -6.334 -4.853 1.00 92.44 94 ALA A O 1
ATOM 789 N N . ARG A 1 95 ? -4.747 -5.249 -5.093 1.00 92.50 95 ARG A N 1
ATOM 790 C CA . ARG A 1 95 ? -5.508 -6.354 -5.668 1.00 92.50 95 ARG A CA 1
ATOM 791 C C . ARG A 1 95 ? -5.759 -6.100 -7.134 1.00 92.50 95 ARG A C 1
ATOM 793 O O . ARG A 1 95 ? -6.284 -5.053 -7.508 1.00 92.50 95 ARG A O 1
ATOM 800 N N . ARG A 1 96 ? -5.428 -7.097 -7.944 1.00 93.31 96 ARG A N 1
ATOM 801 C CA . ARG A 1 96 ? -5.748 -7.127 -9.369 1.00 93.31 96 ARG A CA 1
ATOM 802 C C . ARG A 1 96 ? -7.165 -7.643 -9.602 1.00 93.31 96 ARG A C 1
ATOM 804 O O . ARG A 1 96 ? -7.755 -8.290 -8.733 1.00 93.31 96 ARG A O 1
ATOM 811 N N . GLU A 1 97 ? -7.698 -7.405 -10.796 1.00 89.06 97 GLU A N 1
ATOM 812 C CA . GLU A 1 97 ? -9.020 -7.904 -11.209 1.00 89.06 97 GLU A CA 1
ATOM 813 C C . GLU A 1 97 ? -9.156 -9.433 -11.084 1.00 89.06 97 GLU A C 1
ATOM 815 O O . GLU A 1 97 ? -10.201 -9.938 -10.674 1.00 89.06 97 GLU A O 1
ATOM 820 N N . ASP A 1 98 ? -8.073 -10.173 -11.347 1.00 89.56 98 ASP A N 1
ATOM 821 C CA . ASP A 1 98 ? -7.988 -11.639 -11.219 1.00 89.56 98 ASP A CA 1
ATOM 822 C C . ASP A 1 98 ? -7.957 -12.142 -9.760 1.00 89.56 98 ASP A C 1
ATOM 824 O O . ASP A 1 98 ? -7.875 -13.342 -9.497 1.00 89.56 98 ASP A O 1
ATOM 828 N N . ARG A 1 99 ? -8.074 -11.221 -8.803 1.00 87.44 99 ARG A N 1
ATOM 829 C CA . ARG A 1 99 ? -7.990 -11.413 -7.357 1.00 87.44 99 ARG A CA 1
ATOM 830 C C . ARG A 1 99 ? -6.602 -11.776 -6.812 1.00 87.44 99 ARG A C 1
ATOM 832 O O . ARG A 1 99 ? -6.494 -12.079 -5.622 1.00 87.44 99 ARG A O 1
ATOM 839 N N . SER A 1 100 ? -5.545 -11.694 -7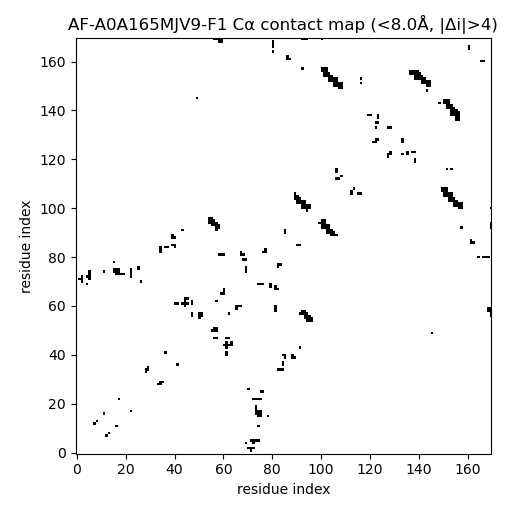.617 1.00 89.81 100 SER A N 1
ATOM 840 C CA . SER A 1 100 ? -4.169 -11.828 -7.128 1.00 89.81 100 SER A CA 1
ATOM 841 C C . SER A 1 100 ? -3.718 -10.572 -6.374 1.00 89.81 100 SER A C 1
ATOM 843 O O . SER A 1 100 ? -4.046 -9.444 -6.753 1.00 89.81 100 SER A O 1
ATOM 845 N N . THR A 1 101 ? -2.976 -10.764 -5.283 1.00 91.12 101 THR A N 1
ATOM 846 C CA . THR A 1 101 ? -2.326 -9.664 -4.559 1.00 91.12 101 THR A CA 1
ATOM 847 C C . THR A 1 101 ? -0.950 -9.404 -5.163 1.00 91.12 101 THR A C 1
ATOM 849 O O . THR A 1 101 ? -0.195 -10.340 -5.436 1.00 91.12 101 THR A O 1
ATOM 852 N N . VAL A 1 102 ? -0.614 -8.131 -5.336 1.00 93.81 102 VAL A N 1
ATOM 853 C CA . VAL A 1 102 ? 0.685 -7.662 -5.825 1.00 93.81 102 VAL A CA 1
ATOM 854 C C . VAL A 1 102 ? 1.275 -6.622 -4.883 1.00 93.81 102 VAL A C 1
ATOM 856 O O . VAL A 1 102 ? 0.551 -5.991 -4.116 1.00 93.81 102 VAL A O 1
ATOM 859 N N . ALA A 1 103 ? 2.590 -6.443 -4.957 1.00 94.06 103 ALA A N 1
ATOM 860 C CA . ALA A 1 103 ? 3.284 -5.307 -4.369 1.00 94.06 103 ALA A CA 1
ATOM 861 C C . ALA A 1 103 ? 3.548 -4.264 -5.458 1.00 94.06 103 ALA A C 1
ATOM 863 O O . ALA A 1 103 ? 4.147 -4.584 -6.487 1.00 94.06 103 ALA A O 1
ATOM 864 N N . ILE A 1 104 ? 3.127 -3.027 -5.213 1.00 95.69 104 ILE A N 1
ATOM 865 C CA . ILE A 1 104 ? 3.436 -1.855 -6.028 1.00 95.69 104 ILE A CA 1
ATOM 866 C C . ILE A 1 104 ? 4.500 -1.057 -5.288 1.00 95.69 104 ILE A C 1
ATOM 868 O O . ILE A 1 104 ? 4.270 -0.612 -4.166 1.00 95.69 104 ILE A O 1
ATOM 872 N N . LYS A 1 105 ? 5.664 -0.868 -5.905 1.00 95.88 105 LYS A N 1
ATOM 873 C CA . LYS A 1 105 ? 6.755 -0.070 -5.345 1.00 95.88 105 LYS A CA 1
ATOM 874 C C . LYS A 1 105 ? 6.946 1.211 -6.147 1.00 95.88 105 LYS A C 1
ATOM 876 O O . LYS A 1 105 ? 7.088 1.146 -7.367 1.00 95.88 105 LYS A O 1
ATOM 881 N N . TRP A 1 106 ? 6.996 2.350 -5.462 1.00 96.12 106 TRP A N 1
ATOM 882 C CA . TRP A 1 106 ? 7.467 3.614 -6.024 1.00 96.12 106 TRP A CA 1
ATOM 883 C C . TRP A 1 106 ? 8.996 3.659 -5.992 1.00 96.12 106 TRP A C 1
ATOM 885 O O . TRP A 1 106 ? 9.606 3.486 -4.935 1.00 96.12 106 TRP A O 1
ATOM 895 N N . ILE A 1 107 ? 9.611 3.886 -7.150 1.00 95.56 107 ILE A N 1
ATOM 896 C CA . ILE A 1 107 ? 11.051 4.092 -7.300 1.00 95.56 107 ILE A CA 1
ATOM 897 C C . ILE A 1 107 ? 11.244 5.540 -7.768 1.00 95.56 107 ILE A C 1
ATOM 899 O O . ILE A 1 107 ? 11.020 5.817 -8.951 1.00 95.56 107 ILE A O 1
ATOM 903 N N . PRO A 1 108 ? 11.611 6.478 -6.876 1.00 93.44 108 PRO A N 1
ATOM 904 C CA . PRO A 1 108 ? 11.884 7.854 -7.278 1.00 93.44 108 PRO A CA 1
ATOM 905 C C . PRO A 1 108 ? 13.125 7.907 -8.176 1.00 93.44 108 PRO A C 1
ATOM 907 O O . PRO A 1 108 ? 14.005 7.051 -8.072 1.00 93.44 108 PRO A O 1
ATOM 910 N N . ASP A 1 109 ? 13.215 8.905 -9.053 1.00 92.00 109 ASP A N 1
ATOM 911 C CA . ASP A 1 109 ? 14.429 9.152 -9.840 1.00 92.00 109 ASP A CA 1
ATOM 912 C C . ASP A 1 109 ? 15.469 9.897 -8.990 1.00 92.00 109 ASP A C 1
ATOM 914 O O . ASP A 1 109 ? 15.553 11.125 -8.981 1.00 92.00 109 ASP A O 1
ATOM 918 N N . GLU A 1 110 ? 16.232 9.131 -8.212 1.00 93.50 110 GLU A N 1
ATOM 919 C CA . GLU A 1 110 ? 17.268 9.635 -7.320 1.00 93.50 110 GLU A CA 1
ATOM 920 C C . GLU A 1 110 ? 18.577 8.865 -7.493 1.00 93.50 110 GLU A C 1
ATOM 922 O O . GLU A 1 110 ? 18.625 7.736 -7.985 1.00 93.50 110 GLU A O 1
ATOM 927 N N . PHE A 1 111 ? 19.682 9.451 -7.021 1.00 94.00 111 PHE A N 1
ATOM 928 C CA . PHE A 1 111 ? 21.008 8.839 -7.140 1.00 94.00 111 PHE A CA 1
ATOM 929 C C . PHE A 1 111 ? 21.070 7.407 -6.578 1.00 94.00 111 PHE A C 1
ATOM 931 O O . PHE A 1 111 ? 21.783 6.564 -7.127 1.00 94.00 111 PHE A O 1
ATOM 938 N N . HIS A 1 112 ? 20.325 7.130 -5.504 1.00 91.50 112 HIS A N 1
ATOM 939 C CA . HIS A 1 112 ? 20.329 5.838 -4.820 1.00 91.50 112 HIS A CA 1
ATOM 940 C C . HIS A 1 112 ? 19.427 4.774 -5.483 1.00 91.50 112 HIS A C 1
ATOM 942 O O . HIS A 1 112 ? 19.595 3.589 -5.206 1.00 91.50 112 HIS A O 1
ATOM 948 N N . THR A 1 113 ? 18.531 5.170 -6.393 1.00 93.75 113 THR A N 1
ATOM 949 C CA . THR A 1 113 ? 17.535 4.312 -7.071 1.00 93.75 113 THR A CA 1
ATOM 950 C C . THR A 1 113 ? 17.681 4.275 -8.592 1.00 93.75 113 THR A C 1
ATOM 952 O O . THR A 1 113 ? 17.072 3.425 -9.238 1.00 93.75 113 THR A O 1
ATOM 955 N N . ARG A 1 114 ? 18.524 5.133 -9.182 1.00 91.56 114 ARG A N 1
ATOM 956 C CA . ARG A 1 114 ? 18.696 5.306 -10.641 1.00 91.56 114 ARG A CA 1
ATOM 957 C C . ARG A 1 114 ? 18.900 4.023 -11.454 1.00 91.56 114 ARG A C 1
ATOM 959 O O . ARG A 1 114 ? 18.526 3.975 -12.615 1.00 91.56 114 ARG A O 1
ATOM 966 N N . ASN A 1 115 ? 19.497 2.991 -10.856 1.00 95.00 115 ASN A N 1
ATOM 967 C CA . ASN A 1 115 ? 19.784 1.721 -11.532 1.00 95.00 115 ASN A CA 1
ATOM 968 C C . ASN A 1 115 ? 18.760 0.625 -11.205 1.00 95.00 115 ASN A C 1
ATOM 970 O O . ASN A 1 115 ? 18.844 -0.470 -11.755 1.00 95.00 115 ASN A O 1
ATOM 974 N N . GLU A 1 116 ? 17.835 0.867 -10.272 1.00 95.50 116 GLU A N 1
ATOM 975 C CA . GLU A 1 116 ? 16.980 -0.184 -9.720 1.00 95.50 116 GLU A CA 1
ATOM 976 C C . GLU A 1 116 ? 16.074 -0.786 -10.799 1.00 95.50 116 GLU A C 1
ATOM 978 O O . GLU A 1 116 ? 16.024 -2.005 -10.958 1.00 95.50 116 GLU A O 1
ATOM 983 N N . ILE A 1 117 ? 15.422 0.062 -11.599 1.00 95.19 117 ILE A N 1
ATOM 984 C CA . ILE A 1 117 ? 14.550 -0.400 -12.681 1.00 95.19 117 ILE A CA 1
ATOM 985 C C . ILE A 1 117 ? 15.313 -1.176 -13.761 1.00 95.19 117 ILE A C 1
ATOM 987 O O . ILE A 1 117 ? 14.807 -2.179 -14.263 1.00 95.19 117 ILE A O 1
ATOM 991 N N . ASP A 1 118 ? 16.530 -0.756 -14.100 1.00 95.69 118 ASP A N 1
ATOM 992 C CA . ASP A 1 118 ? 17.336 -1.417 -15.129 1.00 95.69 118 ASP A CA 1
ATOM 993 C C . ASP A 1 118 ? 17.816 -2.791 -14.657 1.00 95.69 118 ASP A C 1
ATOM 995 O O . ASP A 1 118 ? 17.767 -3.759 -15.418 1.00 95.69 118 ASP A O 1
ATOM 999 N N . ILE A 1 119 ? 18.186 -2.912 -13.378 1.00 96.38 119 ILE A N 1
ATOM 1000 C CA . ILE A 1 119 ? 18.507 -4.200 -12.753 1.00 96.38 119 ILE A CA 1
ATOM 1001 C C . ILE A 1 119 ? 17.275 -5.114 -12.751 1.00 96.38 119 ILE A C 1
ATOM 1003 O O . ILE A 1 119 ? 17.383 -6.275 -13.147 1.00 96.38 119 ILE A O 1
ATOM 1007 N N . LEU A 1 120 ? 16.101 -4.604 -12.359 1.00 96.31 120 LEU A N 1
ATOM 1008 C CA . LEU A 1 120 ? 14.857 -5.382 -12.362 1.00 96.31 120 LEU A CA 1
ATOM 1009 C C . LEU A 1 120 ? 14.490 -5.864 -13.771 1.00 96.31 120 LEU A C 1
ATOM 1011 O O . LEU A 1 120 ? 14.151 -7.031 -13.948 1.00 96.31 120 LEU A O 1
ATOM 1015 N N . ARG A 1 121 ? 14.609 -5.004 -14.790 1.00 96.19 121 ARG A N 1
ATOM 1016 C CA . ARG A 1 121 ? 14.364 -5.367 -16.196 1.00 96.19 121 ARG A CA 1
ATOM 1017 C C . ARG A 1 121 ? 15.360 -6.394 -16.714 1.00 96.19 121 ARG A C 1
ATOM 1019 O O . ARG A 1 121 ? 14.959 -7.317 -17.414 1.00 96.19 121 ARG A O 1
ATOM 1026 N N . TYR A 1 122 ? 16.637 -6.254 -16.365 1.00 96.38 122 TYR A N 1
ATOM 1027 C CA . TYR A 1 122 ? 17.660 -7.230 -16.724 1.00 96.38 122 TYR A CA 1
ATOM 1028 C C . TYR A 1 122 ? 17.329 -8.604 -16.132 1.00 96.38 122 TYR A C 1
ATOM 1030 O O . TYR A 1 122 ? 17.239 -9.582 -16.874 1.00 96.38 122 TYR A O 1
ATOM 1038 N N . LEU A 1 123 ? 17.046 -8.667 -14.828 1.00 96.56 123 LEU A N 1
ATOM 1039 C CA . LEU A 1 123 ? 16.668 -9.903 -14.136 1.00 96.56 123 LEU A CA 1
ATOM 1040 C C . LEU A 1 123 ? 15.341 -10.497 -14.639 1.00 96.56 123 LEU A C 1
ATOM 1042 O O . LEU A 1 123 ? 15.161 -11.709 -14.564 1.00 96.56 123 LEU A O 1
ATOM 1046 N N . ALA A 1 124 ? 14.436 -9.670 -15.165 1.00 95.12 124 ALA A N 1
ATOM 1047 C CA . ALA A 1 124 ? 13.170 -10.098 -15.760 1.00 95.12 124 ALA A CA 1
ATOM 1048 C C . ALA A 1 124 ? 13.255 -10.410 -17.270 1.00 95.12 124 ALA A C 1
ATOM 1050 O O . ALA A 1 124 ? 12.247 -10.796 -17.862 1.00 95.12 124 ALA A O 1
ATOM 1051 N N . SER A 1 125 ? 14.421 -10.236 -17.904 1.00 95.06 125 SER A N 1
ATOM 1052 C CA . SER A 1 125 ? 14.606 -10.517 -19.334 1.00 95.06 125 SER A CA 1
ATOM 1053 C C . SER A 1 125 ? 14.379 -11.995 -19.655 1.00 95.06 125 SER A C 1
ATOM 1055 O O . SER A 1 125 ? 14.685 -12.861 -18.836 1.00 95.06 125 SER A O 1
ATOM 1057 N N . ASP A 1 126 ? 13.900 -12.303 -20.866 1.00 91.81 126 ASP A N 1
ATOM 1058 C CA . ASP A 1 126 ? 13.629 -13.690 -21.280 1.00 91.81 126 ASP A CA 1
ATOM 1059 C C . ASP A 1 126 ? 14.861 -14.598 -21.118 1.00 91.81 126 ASP A C 1
ATOM 1061 O O . ASP A 1 126 ? 14.738 -15.736 -20.677 1.00 91.81 126 ASP A O 1
ATOM 1065 N N . ALA A 1 127 ? 16.062 -14.069 -21.382 1.00 92.75 127 ALA A N 1
ATOM 1066 C CA . ALA A 1 127 ? 17.316 -14.807 -21.237 1.00 92.75 127 ALA A CA 1
ATOM 1067 C C . ALA A 1 127 ? 17.611 -15.239 -19.791 1.00 92.75 127 ALA A C 1
ATOM 1069 O O . ALA A 1 127 ? 18.205 -16.294 -19.582 1.00 92.75 127 ALA A O 1
ATOM 1070 N N . LEU A 1 128 ? 17.229 -14.425 -18.801 1.00 95.00 128 LEU A N 1
ATOM 1071 C CA . LEU A 1 128 ? 17.467 -14.722 -17.389 1.00 95.00 128 LEU A CA 1
ATOM 1072 C C . LEU A 1 128 ? 16.262 -15.340 -16.691 1.00 95.00 128 LEU A C 1
ATOM 1074 O O . LEU A 1 128 ? 16.449 -16.010 -15.679 1.00 95.00 128 LEU A O 1
ATOM 1078 N N . ARG A 1 129 ? 15.041 -15.137 -17.187 1.00 90.25 129 ARG A N 1
ATOM 1079 C CA . ARG A 1 129 ? 13.831 -15.705 -16.578 1.00 90.25 129 ARG A CA 1
ATOM 1080 C C . ARG A 1 129 ? 13.841 -17.234 -16.603 1.00 90.25 129 ARG A C 1
ATOM 1082 O O . ARG A 1 129 ? 13.367 -17.851 -15.655 1.00 90.25 129 ARG A O 1
ATOM 1089 N N . ASP A 1 130 ? 14.409 -17.822 -17.653 1.00 90.38 130 ASP A N 1
ATOM 1090 C CA . ASP A 1 130 ? 14.491 -19.276 -17.819 1.00 90.38 130 ASP A CA 1
ATOM 1091 C C . ASP A 1 130 ? 15.783 -19.872 -17.212 1.00 90.38 130 ASP A C 1
ATOM 1093 O O . ASP A 1 130 ? 15.970 -21.091 -17.213 1.00 90.38 130 ASP A O 1
ATOM 1097 N N . ASP A 1 131 ? 16.682 -19.036 -16.671 1.00 95.19 131 ASP A N 1
ATOM 1098 C CA . ASP A 1 131 ? 17.892 -19.497 -15.986 1.00 95.19 131 ASP A CA 1
ATOM 1099 C C . ASP A 1 131 ? 17.533 -20.007 -14.576 1.00 95.19 131 ASP A C 1
ATOM 1101 O O . ASP A 1 131 ? 17.109 -19.216 -13.732 1.00 95.19 131 ASP A O 1
ATOM 1105 N N . PRO A 1 132 ? 17.765 -21.294 -14.250 1.00 95.31 132 PRO A N 1
ATOM 1106 C CA . PRO A 1 132 ? 17.408 -21.864 -12.947 1.00 95.31 132 PRO A CA 1
ATOM 1107 C C . PRO A 1 132 ? 18.179 -21.253 -11.766 1.00 95.31 132 PRO A C 1
ATOM 1109 O O . PRO A 1 132 ? 17.860 -21.524 -10.610 1.00 95.31 132 PRO A O 1
ATOM 1112 N N . ARG A 1 133 ? 19.222 -20.453 -12.017 1.00 95.38 133 ARG A N 1
ATOM 1113 C CA . ARG A 1 133 ? 19.955 -19.720 -10.975 1.00 95.38 133 ARG A CA 1
ATOM 1114 C C . ARG A 1 133 ? 19.264 -18.410 -10.606 1.00 95.38 133 ARG A C 1
ATOM 1116 O O . ARG A 1 133 ? 19.517 -17.879 -9.521 1.00 95.38 133 ARG A O 1
ATOM 1123 N N . ASN A 1 134 ? 18.412 -17.885 -11.481 1.00 95.75 134 ASN A N 1
ATOM 1124 C CA . ASN A 1 134 ? 17.713 -16.635 -11.261 1.00 95.75 134 ASN A CA 1
ATOM 1125 C C . ASN A 1 134 ? 16.475 -16.852 -10.384 1.00 95.75 134 ASN A C 1
ATOM 1127 O O . ASN A 1 134 ? 15.464 -17.394 -10.815 1.00 95.75 134 ASN A O 1
ATOM 1131 N N . HIS A 1 135 ? 16.560 -16.386 -9.142 1.00 92.06 135 HIS A N 1
ATOM 1132 C CA . HIS A 1 135 ? 15.456 -16.400 -8.180 1.00 92.06 135 HIS A CA 1
ATOM 1133 C C . HIS A 1 135 ? 14.922 -14.984 -7.918 1.00 92.06 135 HIS A C 1
ATOM 1135 O O . HIS A 1 135 ? 14.358 -14.713 -6.857 1.00 92.06 135 HIS A O 1
ATOM 1141 N N . ALA A 1 136 ? 15.161 -14.051 -8.845 1.00 94.00 136 ALA A N 1
ATOM 1142 C CA . ALA A 1 136 ? 14.675 -12.688 -8.717 1.00 94.00 136 ALA A CA 1
ATOM 1143 C C . ALA A 1 136 ? 13.142 -12.649 -8.713 1.00 94.00 136 ALA A C 1
ATOM 1145 O O . ALA A 1 136 ? 12.471 -13.427 -9.394 1.00 94.00 136 ALA A O 1
ATOM 1146 N N . CYS A 1 137 ? 12.587 -11.707 -7.951 1.00 92.06 137 CYS A N 1
ATOM 1147 C CA . CYS A 1 137 ? 11.153 -11.470 -7.956 1.00 92.06 137 CYS A CA 1
ATOM 1148 C C . CYS A 1 137 ? 10.707 -11.032 -9.367 1.00 92.06 137 CYS A C 1
ATOM 1150 O O . CYS A 1 137 ? 11.321 -10.116 -9.924 1.00 92.06 137 CYS A O 1
ATOM 1152 N N . PRO A 1 138 ? 9.660 -11.644 -9.953 1.00 93.12 138 PRO A N 1
ATOM 1153 C CA . PRO A 1 138 ? 9.175 -11.254 -11.271 1.00 93.12 138 PRO A CA 1
ATOM 1154 C C . PRO A 1 138 ? 8.733 -9.788 -11.331 1.00 93.12 138 PRO A C 1
ATOM 1156 O O . PRO A 1 138 ? 8.057 -9.293 -10.427 1.00 93.12 138 PRO A O 1
ATOM 1159 N N . LEU A 1 139 ? 9.048 -9.120 -12.441 1.00 96.19 139 LEU A N 1
ATOM 1160 C CA . LEU A 1 139 ? 8.533 -7.793 -12.774 1.00 96.19 139 LEU A CA 1
ATOM 1161 C C . LEU A 1 139 ? 7.260 -7.949 -13.618 1.00 96.19 139 LEU A C 1
ATOM 1163 O O . LEU A 1 139 ? 7.334 -8.354 -14.776 1.00 96.19 139 LEU A O 1
ATOM 1167 N N . LEU A 1 140 ? 6.095 -7.676 -13.028 1.00 95.38 140 LEU A N 1
ATOM 1168 C CA . LEU A 1 140 ? 4.786 -7.888 -13.663 1.00 95.38 140 LEU A CA 1
ATOM 1169 C C . LEU A 1 140 ? 4.337 -6.702 -14.519 1.00 95.38 140 LEU A C 1
ATOM 1171 O O . LEU A 1 140 ? 3.721 -6.900 -15.561 1.00 95.38 140 LEU A O 1
ATOM 1175 N N . ASP A 1 141 ? 4.598 -5.482 -14.054 1.00 96.38 141 ASP A N 1
ATOM 1176 C CA . ASP A 1 141 ? 4.189 -4.243 -14.718 1.00 96.38 141 ASP A CA 1
ATOM 1177 C C . ASP A 1 141 ? 5.109 -3.091 -14.289 1.00 96.38 141 ASP A C 1
ATOM 1179 O O . ASP A 1 141 ? 5.727 -3.128 -13.218 1.00 96.38 141 ASP A O 1
ATOM 1183 N N . THR A 1 142 ? 5.195 -2.060 -15.128 1.00 96.81 142 THR A N 1
ATOM 1184 C CA . THR A 1 142 ? 5.912 -0.815 -14.841 1.00 96.81 142 THR A CA 1
ATOM 1185 C C . THR A 1 142 ? 5.176 0.372 -15.437 1.00 96.81 142 THR A C 1
ATOM 1187 O O . THR A 1 142 ? 4.770 0.318 -16.597 1.00 96.81 142 THR A O 1
ATOM 1190 N N . PHE A 1 143 ? 5.053 1.468 -14.692 1.00 96.31 143 PHE A N 1
ATOM 1191 C CA . PHE A 1 143 ? 4.370 2.667 -15.179 1.00 96.31 143 PHE A CA 1
ATOM 1192 C C . PHE A 1 143 ? 4.827 3.938 -14.474 1.00 96.31 143 PHE A C 1
ATOM 1194 O O . PHE A 1 143 ? 5.263 3.909 -13.329 1.00 96.31 143 PHE A O 1
ATOM 1201 N N . SER A 1 144 ? 4.719 5.072 -15.158 1.00 95.00 144 SER A N 1
ATOM 1202 C CA . SER A 1 144 ? 5.051 6.381 -14.593 1.00 95.00 144 SER A CA 1
ATOM 1203 C C . SER A 1 144 ? 3.960 6.883 -13.649 1.00 95.00 144 SER A C 1
ATOM 1205 O O . SER A 1 144 ? 2.794 6.495 -13.754 1.00 95.00 144 SER A O 1
ATOM 1207 N N . HIS A 1 145 ? 4.331 7.789 -12.746 1.00 94.75 145 HIS A N 1
ATOM 1208 C CA . HIS A 1 145 ? 3.352 8.542 -11.968 1.00 94.75 145 HIS A CA 1
ATOM 1209 C C . HIS A 1 145 ? 2.495 9.424 -12.886 1.00 94.75 145 HIS A C 1
ATOM 1211 O O . HIS A 1 145 ? 3.027 9.980 -13.850 1.00 94.75 145 HIS A O 1
ATOM 1217 N N . PRO A 1 146 ? 1.209 9.658 -12.567 1.00 94.38 146 PRO A N 1
ATOM 1218 C CA . PRO A 1 146 ? 0.335 10.514 -13.374 1.00 94.38 146 PRO A CA 1
ATOM 1219 C C . PRO A 1 146 ? 0.753 11.995 -13.424 1.00 94.38 146 PRO A C 1
ATOM 1221 O O . PRO A 1 146 ? 0.218 12.7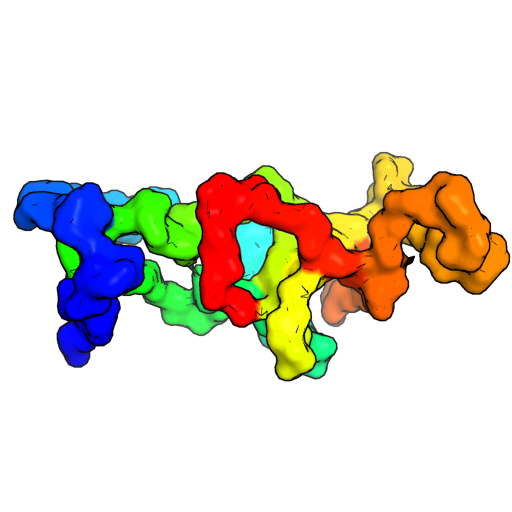54 -14.224 1.00 94.38 146 PRO A O 1
ATOM 1224 N N . THR A 1 147 ? 1.675 12.429 -12.560 1.00 92.19 147 THR A N 1
ATOM 1225 C CA . THR A 1 147 ? 2.023 13.852 -12.364 1.00 92.19 147 THR A CA 1
ATOM 1226 C C . THR A 1 147 ? 3.503 14.075 -12.051 1.00 92.19 147 THR A C 1
ATOM 1228 O O . THR A 1 147 ? 4.062 15.085 -12.466 1.00 92.19 147 THR A O 1
ATOM 1231 N N . ILE A 1 148 ? 4.160 13.141 -11.354 1.00 89.75 148 ILE A N 1
ATOM 1232 C CA . ILE A 1 148 ? 5.586 13.206 -11.021 1.00 89.75 148 ILE A CA 1
ATOM 1233 C C . ILE A 1 148 ? 6.385 12.430 -12.074 1.00 89.75 148 ILE A C 1
ATOM 1235 O O . ILE A 1 148 ? 6.467 11.207 -12.038 1.00 89.75 148 ILE A O 1
ATOM 1239 N N . SER A 1 149 ? 7.012 13.129 -13.019 1.00 83.06 149 SER A N 1
ATOM 1240 C CA . SER A 1 149 ? 7.811 12.470 -14.065 1.00 83.06 149 SER A CA 1
ATOM 1241 C C . SER A 1 149 ? 9.116 11.842 -13.550 1.00 83.06 149 SER A C 1
ATOM 1243 O O . SER A 1 149 ? 9.708 11.022 -14.244 1.00 83.06 149 SER A O 1
ATOM 1245 N N . ALA A 1 150 ? 9.569 12.225 -12.352 1.00 86.94 150 ALA A N 1
ATOM 1246 C CA . ALA A 1 150 ? 10.819 11.787 -11.730 1.00 86.94 150 ALA A CA 1
ATOM 1247 C C . ALA A 1 150 ? 10.640 10.490 -10.919 1.00 86.94 150 ALA A C 1
ATOM 1249 O O . ALA A 1 150 ? 10.730 10.482 -9.690 1.00 86.94 150 ALA A O 1
ATOM 1250 N N . GLY A 1 151 ? 10.347 9.390 -11.609 1.00 92.12 151 GLY A N 1
ATOM 1251 C CA . GLY A 1 151 ? 10.277 8.065 -11.000 1.00 92.12 151 GLY A CA 1
ATOM 1252 C C . GLY A 1 151 ? 9.395 7.092 -11.769 1.00 92.12 151 GLY A C 1
ATOM 1253 O O . GLY A 1 151 ? 8.773 7.426 -12.782 1.00 92.12 151 GLY A O 1
ATOM 1254 N N . ILE A 1 152 ? 9.349 5.857 -11.282 1.00 96.19 152 ILE A N 1
ATOM 1255 C CA . ILE A 1 152 ? 8.586 4.773 -11.889 1.00 96.19 152 ILE A CA 1
ATOM 1256 C C . ILE A 1 152 ? 7.974 3.877 -10.814 1.00 96.19 152 ILE A C 1
ATOM 1258 O O . ILE A 1 152 ? 8.597 3.564 -9.800 1.00 96.19 152 ILE A O 1
ATOM 1262 N N . PHE A 1 153 ? 6.746 3.433 -11.045 1.00 97.50 153 PHE A N 1
ATOM 1263 C CA . PHE A 1 153 ? 6.147 2.341 -10.300 1.00 97.50 153 PHE A CA 1
ATOM 1264 C C . PHE A 1 153 ? 6.561 1.007 -10.899 1.00 97.50 153 PHE A C 1
ATOM 1266 O O . PHE A 1 153 ? 6.559 0.828 -12.119 1.00 97.50 153 PHE A O 1
ATOM 1273 N N . THR A 1 154 ? 6.855 0.053 -10.028 1.00 97.44 154 THR A N 1
ATOM 1274 C CA . THR A 1 154 ? 7.069 -1.349 -10.386 1.00 97.44 154 THR A CA 1
ATOM 1275 C C . THR A 1 154 ? 6.046 -2.211 -9.675 1.00 97.44 154 THR A C 1
ATOM 1277 O O . THR A 1 154 ? 5.681 -1.938 -8.531 1.00 97.44 154 THR A O 1
ATOM 1280 N N . VAL A 1 155 ? 5.568 -3.249 -10.353 1.00 97.00 155 VAL A N 1
ATOM 1281 C CA . VAL A 1 155 ? 4.628 -4.217 -9.790 1.00 97.00 155 VAL A CA 1
ATOM 1282 C C . VAL A 1 155 ? 5.281 -5.584 -9.782 1.00 97.00 155 VAL A C 1
ATOM 1284 O O . VAL A 1 155 ? 5.849 -6.016 -10.784 1.00 97.00 155 VAL A O 1
ATOM 1287 N N . SER A 1 156 ? 5.177 -6.279 -8.657 1.00 95.31 156 SER A N 1
ATOM 1288 C CA . SER A 1 156 ? 5.719 -7.624 -8.478 1.00 95.31 156 SER A CA 1
ATOM 1289 C C . SER A 1 156 ? 4.729 -8.519 -7.725 1.00 95.31 156 SER A C 1
ATOM 1291 O O . SER A 1 156 ? 3.806 -8.001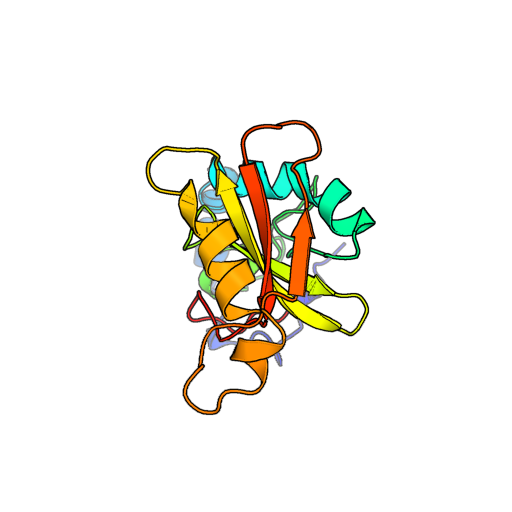 -7.082 1.00 95.31 156 SER A O 1
ATOM 1293 N N . PRO A 1 157 ? 4.853 -9.857 -7.805 1.00 93.38 157 PRO A N 1
ATOM 1294 C CA . PRO A 1 157 ? 4.014 -10.749 -7.018 1.00 93.38 157 PRO A CA 1
ATOM 1295 C C . PRO A 1 157 ? 4.129 -10.449 -5.524 1.00 93.38 157 PRO A C 1
ATOM 1297 O O . PRO A 1 157 ? 5.204 -10.132 -5.015 1.00 93.38 157 PRO A O 1
ATOM 1300 N N . TRP A 1 158 ? 3.025 -10.600 -4.796 1.00 89.31 158 TRP A N 1
ATOM 1301 C CA . TRP A 1 158 ? 3.059 -10.516 -3.342 1.00 89.31 158 TRP A CA 1
ATOM 1302 C C . TRP A 1 158 ? 3.755 -11.751 -2.754 1.00 89.31 158 TRP A C 1
ATOM 1304 O O . TRP A 1 158 ? 3.157 -12.822 -2.660 1.00 89.31 158 TRP A O 1
ATOM 1314 N N . LEU A 1 159 ? 5.028 -11.610 -2.371 1.00 83.06 159 LEU A N 1
ATOM 1315 C CA . LEU A 1 159 ? 5.851 -12.719 -1.861 1.00 83.06 159 LEU A CA 1
ATOM 1316 C C . LEU A 1 159 ? 5.660 -13.018 -0.368 1.00 83.06 159 LEU A C 1
ATOM 1318 O O . LEU A 1 159 ? 6.276 -13.940 0.163 1.00 83.06 159 LEU A O 1
ATOM 1322 N N . GLY A 1 160 ? 4.810 -12.266 0.323 1.00 72.44 160 GLY A N 1
ATOM 1323 C CA . GLY A 1 160 ? 4.544 -12.485 1.734 1.00 72.44 160 GLY A CA 1
ATOM 1324 C C . GLY A 1 160 ? 4.133 -11.213 2.445 1.00 72.44 160 GLY A C 1
ATOM 1325 O O . GLY A 1 160 ? 4.235 -10.108 1.925 1.00 72.44 160 GLY A O 1
ATOM 1326 N N . THR A 1 161 ? 3.625 -11.390 3.651 1.00 62.56 161 THR A N 1
ATOM 1327 C CA . THR A 1 161 ? 3.074 -10.315 4.461 1.00 62.56 161 THR A CA 1
ATOM 1328 C C . THR A 1 161 ? 4.161 -9.380 4.994 1.00 62.56 161 THR A C 1
ATOM 1330 O O . THR A 1 161 ? 4.931 -9.770 5.865 1.00 62.56 161 THR A O 1
ATOM 1333 N N . LEU A 1 162 ? 4.179 -8.127 4.516 1.00 54.22 162 LEU A N 1
ATOM 1334 C CA . LEU A 1 162 ? 4.986 -7.037 5.091 1.00 54.22 162 LEU A CA 1
ATOM 1335 C C . LEU A 1 162 ? 4.563 -6.676 6.529 1.00 54.22 162 LEU A C 1
ATOM 1337 O O . LEU A 1 162 ? 5.327 -6.059 7.257 1.00 54.22 162 LEU A O 1
ATOM 1341 N N . ILE A 1 163 ? 3.359 -7.071 6.950 1.00 55.53 163 ILE A N 1
ATOM 1342 C CA . ILE A 1 163 ? 2.784 -6.816 8.277 1.00 55.53 163 ILE A CA 1
ATOM 1343 C C . ILE A 1 163 ? 2.345 -8.164 8.856 1.00 55.53 163 ILE A C 1
ATOM 1345 O O . ILE A 1 163 ? 1.783 -8.965 8.122 1.00 55.53 163 ILE A O 1
ATOM 1349 N N . ASN A 1 164 ? 2.508 -8.422 10.157 1.00 56.00 164 ASN A N 1
ATOM 1350 C CA . ASN A 1 164 ? 2.125 -9.691 10.816 1.00 56.00 164 ASN A CA 1
ATOM 1351 C C . ASN A 1 164 ? 0.617 -10.053 10.764 1.00 56.00 164 ASN A C 1
ATOM 1353 O O . ASN A 1 164 ? 0.180 -10.979 11.448 1.00 56.00 164 ASN A O 1
ATOM 1357 N N . TYR A 1 165 ? -0.187 -9.359 9.958 1.00 55.19 165 TYR A N 1
ATOM 1358 C CA . TYR A 1 165 ? -1.596 -9.643 9.746 1.00 55.19 165 TYR A CA 1
ATOM 1359 C C . TYR A 1 165 ? -1.865 -10.106 8.313 1.00 55.19 165 TYR A C 1
ATOM 1361 O O . TYR A 1 165 ? -1.364 -9.509 7.359 1.00 55.19 165 TYR A O 1
ATOM 1369 N N . PRO A 1 166 ? -2.689 -11.155 8.134 1.00 55.94 166 PRO A N 1
ATOM 1370 C CA . PRO A 1 166 ? -3.122 -11.563 6.813 1.00 55.94 166 PRO A CA 1
ATOM 1371 C C . PRO A 1 166 ? -3.933 -10.426 6.198 1.00 55.94 166 PRO A C 1
ATOM 1373 O O . PRO A 1 166 ? -5.001 -10.080 6.705 1.00 55.94 166 PRO A O 1
ATOM 1376 N N . ILE A 1 167 ? -3.422 -9.880 5.102 1.00 58.38 167 ILE A N 1
ATOM 1377 C CA . ILE A 1 167 ? -4.120 -8.889 4.296 1.00 58.38 167 ILE A CA 1
ATOM 1378 C C . ILE A 1 167 ? -5.322 -9.590 3.653 1.00 58.38 167 ILE A C 1
ATOM 1380 O O . ILE A 1 167 ? -5.172 -10.434 2.765 1.00 58.38 167 ILE A O 1
ATOM 1384 N N . ARG A 1 168 ? -6.521 -9.338 4.181 1.00 63.47 168 ARG A N 1
ATOM 1385 C CA . ARG A 1 168 ? -7.761 -10.024 3.782 1.00 63.47 168 ARG A CA 1
ATOM 1386 C C . ARG A 1 168 ? -8.659 -9.125 2.943 1.00 63.47 168 ARG A C 1
ATOM 1388 O O . ARG A 1 168 ? -9.574 -9.650 2.309 1.00 63.47 168 ARG A O 1
ATOM 1395 N N . TYR A 1 169 ? -8.418 -7.818 2.943 1.00 56.31 169 TYR A N 1
ATOM 1396 C CA . TYR A 1 169 ? -9.211 -6.820 2.236 1.00 56.31 169 TYR A CA 1
ATOM 1397 C C . TYR A 1 169 ? -8.338 -5.979 1.300 1.00 56.31 169 TYR A C 1
ATOM 1399 O O . TYR A 1 169 ? -8.254 -4.760 1.434 1.00 56.31 169 TYR A O 1
ATOM 1407 N N . VAL A 1 170 ? -7.748 -6.647 0.314 1.00 48.72 170 VAL A N 1
ATOM 1408 C CA . VAL A 1 170 ? -7.351 -6.006 -0.946 1.00 48.72 170 VAL A CA 1
ATOM 1409 C C . VAL A 1 170 ? -8.363 -6.394 -2.007 1.00 48.72 170 VAL A C 1
ATOM 1411 O O . VAL A 1 170 ? -8.770 -7.584 -2.002 1.00 48.72 170 VAL A O 1
#

Mean predicted aligned error: 5.1 Å

Sequence (170 aa):
MANSRQHDYRRYPKWMRGIQADVAAWEQDTRDGVYGLDSEEIFWRDLHPFLLERGYRLRPRYTPGWTPSWIGTDINPTYMEDSHAILLPGVMDARREDRSTVAIKWIPDEFHTRNEIDILRYLASDALRDDPRNHACPLLDTFSHPTISAGIFTVSPWLGTLINYPIRYV

Solvent-accessible surface area (backbone atoms only — not comparable to full-atom values): 10152 Å² total; per-residue (Å²): 132,84,42,79,66,59,76,37,48,89,85,52,39,76,90,49,41,50,57,75,70,52,37,54,49,54,54,46,41,53,73,72,45,75,63,56,76,52,78,53,51,44,55,52,25,73,40,31,67,62,35,40,77,72,44,33,35,55,38,64,66,34,39,88,88,55,71,70,87,41,62,78,38,47,49,44,52,92,80,40,81,66,53,59,75,78,87,46,74,51,50,44,64,26,18,35,85,89,68,49,57,28,33,40,32,60,42,55,66,39,93,94,41,66,59,51,66,59,52,49,50,54,55,52,28,77,83,36,58,76,34,92,83,55,81,70,82,56,69,76,48,74,46,68,51,99,79,52,80,63,31,38,36,41,28,28,71,57,87,66,73,89,48,105,56,86,86,79,62,85

Nearest PDB structures (foldseek):
  8h6e-assembly1_4Y  TM=7.370E-01  e=4.597E-03  Homo sapiens
  6pjj-assembly1_C  TM=7.185E-01  e=3.310E-03  Homo sapiens
  4ijp-assembly1_A  TM=7.151E-01  e=8.300E-03  Homo sapiens
  6q8p-assembly3_C  TM=6.809E-01  e=1.153E-02  Homo sapiens
  2w9f-assembly1_B  TM=5.368E-01  e=1.949E-02  Homo sapiens